Protein AF-A0A016W0L4-F1 (afdb_monomer_lite)

Radius of gyration: 25.99 Å; chains: 1; bounding box: 38×67×62 Å

Organism: NCBI:txid53326

Structure (mmCIF, N/CA/C/O backbone):
data_AF-A0A016W0L4-F1
#
_entry.id   AF-A0A016W0L4-F1
#
loop_
_atom_site.group_PDB
_atom_site.id
_atom_site.type_symbol
_atom_site.label_atom_id
_atom_site.label_alt_id
_atom_site.label_comp_id
_atom_site.label_asym_id
_atom_site.label_entity_id
_atom_site.label_seq_id
_atom_site.pdbx_PDB_ins_code
_atom_site.Cartn_x
_atom_site.Cartn_y
_atom_site.Cartn_z
_atom_site.occupancy
_atom_site.B_iso_or_equiv
_atom_site.auth_seq_id
_atom_site.auth_comp_id
_atom_site.auth_asym_id
_atom_site.auth_atom_id
_atom_site.pdbx_PDB_model_num
ATOM 1 N N . MET A 1 1 ? 10.680 -59.685 -36.514 1.00 45.47 1 MET A N 1
ATOM 2 C CA . MET A 1 1 ? 10.933 -58.686 -37.569 1.00 45.47 1 MET A CA 1
ATOM 3 C C . MET A 1 1 ? 9.589 -57.997 -37.731 1.00 45.47 1 MET A C 1
ATOM 5 O O . MET A 1 1 ? 8.668 -58.672 -38.152 1.00 45.47 1 MET A O 1
ATOM 9 N N . ASP A 1 2 ? 9.282 -56.842 -37.147 1.00 46.22 2 ASP A N 1
ATOM 10 C CA . ASP A 1 2 ? 10.060 -55.642 -36.811 1.00 46.22 2 ASP A CA 1
ATOM 11 C C . ASP A 1 2 ? 9.415 -55.019 -35.553 1.00 46.22 2 ASP A C 1
ATOM 13 O O . ASP A 1 2 ? 8.210 -54.807 -35.508 1.00 46.22 2 ASP A O 1
ATOM 17 N N . PHE A 1 3 ? 10.059 -54.986 -34.386 1.00 51.38 3 PHE A N 1
ATOM 18 C CA . PHE A 1 3 ? 10.953 -53.925 -33.897 1.00 51.38 3 PHE A CA 1
ATOM 19 C C . PHE A 1 3 ? 10.722 -52.536 -34.515 1.00 51.38 3 PHE A C 1
ATOM 21 O O . PHE A 1 3 ? 11.346 -52.205 -35.510 1.00 51.38 3 PHE A O 1
ATOM 28 N N . HIS A 1 4 ? 9.845 -51.733 -33.896 1.00 53.00 4 HIS A N 1
ATOM 29 C CA . HIS A 1 4 ? 9.852 -50.256 -33.794 1.00 53.00 4 HIS A CA 1
ATOM 30 C C . HIS A 1 4 ? 8.444 -49.805 -33.357 1.00 53.00 4 HIS A C 1
ATOM 32 O O . HIS A 1 4 ? 7.454 -50.281 -33.885 1.00 53.00 4 HIS A O 1
ATOM 38 N N . ARG A 1 5 ? 8.210 -48.878 -32.433 1.00 54.91 5 ARG A N 1
ATOM 39 C CA . ARG A 1 5 ? 9.060 -48.001 -31.632 1.00 54.91 5 ARG A CA 1
ATOM 40 C C . ARG A 1 5 ? 8.131 -47.468 -30.537 1.00 54.91 5 ARG A C 1
ATOM 42 O O . ARG A 1 5 ? 7.161 -46.779 -30.835 1.00 54.91 5 ARG A O 1
ATOM 49 N N . SER A 1 6 ? 8.405 -47.828 -29.287 1.00 52.28 6 SER A N 1
ATOM 50 C CA . SER A 1 6 ? 7.741 -47.293 -28.096 1.00 52.28 6 SER A CA 1
ATOM 51 C C . SER A 1 6 ? 7.699 -45.765 -28.148 1.00 52.28 6 SER A C 1
ATOM 53 O O . SER A 1 6 ? 8.745 -45.110 -28.192 1.00 52.28 6 SER A O 1
ATOM 55 N N . GLN A 1 7 ? 6.501 -45.192 -28.118 1.00 57.50 7 GLN A N 1
ATOM 56 C CA . GLN A 1 7 ? 6.312 -43.755 -27.997 1.00 57.50 7 GLN A CA 1
ATOM 57 C C . GLN A 1 7 ? 6.513 -43.370 -26.523 1.00 57.50 7 GLN A C 1
ATOM 59 O O . GLN A 1 7 ? 5.569 -43.143 -25.774 1.00 57.50 7 GLN A O 1
ATOM 64 N N . PHE A 1 8 ? 7.773 -43.356 -26.078 1.00 49.66 8 PHE A N 1
ATOM 65 C CA . PHE A 1 8 ? 8.145 -42.664 -24.852 1.00 49.66 8 PHE A CA 1
ATOM 66 C C . PHE A 1 8 ? 7.831 -41.185 -25.072 1.00 49.66 8 PHE A C 1
ATOM 68 O O . PHE A 1 8 ? 8.449 -40.533 -25.914 1.00 49.66 8 PHE A O 1
ATOM 75 N N . SER A 1 9 ? 6.846 -40.667 -24.338 1.00 49.81 9 SER A N 1
ATOM 76 C CA . SER A 1 9 ? 6.613 -39.234 -24.186 1.00 49.81 9 SER A CA 1
ATOM 77 C C . SER A 1 9 ? 7.854 -38.615 -23.537 1.00 49.81 9 SER A C 1
ATOM 79 O O . SER A 1 9 ? 7.957 -38.476 -22.318 1.00 49.81 9 SER A O 1
ATOM 81 N N . ALA A 1 10 ? 8.848 -38.294 -24.360 1.00 53.25 10 ALA A N 1
ATOM 82 C CA . ALA A 1 10 ? 9.956 -37.455 -23.962 1.00 53.25 10 ALA A CA 1
ATOM 83 C C . ALA A 1 10 ? 9.392 -36.041 -23.814 1.00 53.25 10 ALA A C 1
ATOM 85 O O . ALA A 1 10 ? 9.283 -35.290 -24.782 1.00 53.25 10 ALA A O 1
ATOM 86 N N . LYS A 1 11 ? 8.993 -35.684 -22.588 1.00 63.25 11 LYS A N 1
ATOM 87 C CA . LYS A 1 11 ? 8.848 -34.278 -22.202 1.00 63.25 11 LYS A CA 1
ATOM 88 C C . LYS A 1 11 ? 10.165 -33.596 -22.586 1.00 63.25 11 LYS A C 1
ATOM 90 O O . LYS A 1 11 ? 11.208 -34.077 -22.133 1.00 63.25 11 LYS A O 1
ATOM 95 N N . PRO A 1 12 ? 10.170 -32.533 -23.412 1.00 55.44 12 PRO A N 1
ATOM 96 C CA . PRO A 1 12 ? 11.409 -31.836 -23.692 1.00 55.44 12 PRO A CA 1
ATOM 97 C C . PRO A 1 12 ? 11.951 -31.350 -22.353 1.00 55.44 12 PRO A C 1
ATOM 99 O O . PRO A 1 12 ? 11.269 -30.638 -21.609 1.00 55.44 12 PRO A O 1
ATOM 102 N N . ALA A 1 13 ? 13.157 -31.804 -22.014 1.00 57.34 13 ALA A N 1
ATOM 103 C CA . ALA A 1 13 ? 13.894 -31.266 -20.893 1.00 57.34 13 ALA A CA 1
ATOM 104 C C . ALA A 1 13 ? 13.938 -29.750 -21.097 1.00 57.34 13 ALA A C 1
ATOM 106 O O . ALA A 1 13 ? 14.504 -29.269 -22.080 1.00 57.34 13 ALA A O 1
ATOM 107 N N . ARG A 1 14 ? 13.303 -28.994 -20.193 1.00 60.75 14 ARG A N 1
ATOM 108 C CA . ARG A 1 14 ? 13.487 -27.546 -20.085 1.00 60.75 14 ARG A CA 1
ATOM 109 C C . ARG A 1 14 ? 14.918 -27.288 -19.612 1.00 60.75 14 ARG A C 1
ATOM 111 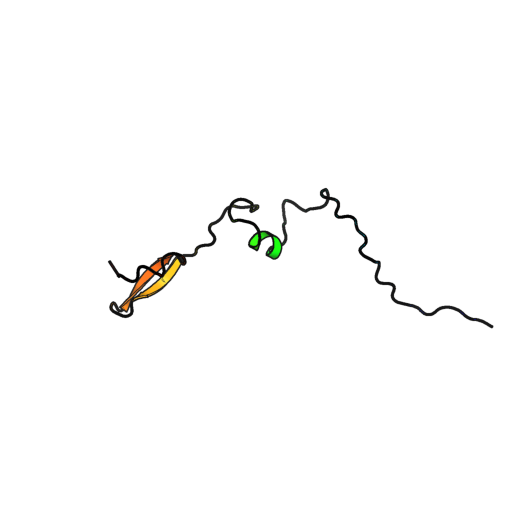O O . ARG A 1 14 ? 15.142 -26.878 -18.484 1.00 60.75 14 ARG A O 1
ATOM 118 N N . LEU A 1 15 ? 15.890 -27.541 -20.482 1.00 60.00 15 LEU A N 1
ATOM 119 C CA . LEU A 1 15 ? 17.251 -27.031 -20.379 1.00 60.00 15 LEU A CA 1
ATOM 120 C C . LEU A 1 15 ? 17.337 -25.729 -21.188 1.00 60.00 15 LEU A C 1
ATOM 122 O O . LEU A 1 15 ? 18.170 -25.544 -22.069 1.00 60.00 15 LEU A O 1
ATOM 126 N N . GLY A 1 16 ? 16.414 -24.813 -20.895 1.00 54.22 16 GLY A N 1
ATOM 127 C CA . GLY A 1 16 ? 16.527 -23.426 -21.306 1.00 54.22 16 GLY A CA 1
ATOM 128 C C . GLY A 1 16 ? 17.378 -22.717 -20.270 1.00 54.22 16 GLY A C 1
ATOM 129 O O . GLY A 1 16 ? 16.903 -22.414 -19.180 1.00 54.22 16 GLY A O 1
ATOM 130 N N . ARG A 1 17 ? 18.645 -22.470 -20.603 1.00 55.88 17 ARG A N 1
ATOM 131 C CA . ARG A 1 17 ? 19.451 -21.416 -19.976 1.00 55.88 17 ARG A CA 1
ATOM 132 C C . ARG A 1 17 ? 18.541 -20.185 -19.820 1.00 55.88 17 ARG A C 1
ATOM 134 O O . ARG A 1 17 ? 17.981 -19.758 -20.828 1.00 55.88 17 ARG A O 1
ATOM 141 N N . ILE A 1 18 ? 18.337 -19.664 -18.604 1.00 61.66 18 ILE A N 1
ATOM 142 C CA . ILE A 1 18 ? 17.513 -18.462 -18.393 1.00 61.66 18 ILE A CA 1
ATOM 143 C C . ILE A 1 18 ? 18.183 -17.331 -19.173 1.00 61.66 18 ILE A C 1
ATOM 145 O O . ILE A 1 18 ? 19.205 -16.793 -18.755 1.00 61.66 18 ILE A O 1
ATOM 149 N N . MET A 1 19 ? 17.659 -17.027 -20.355 1.00 57.44 19 MET A N 1
ATOM 150 C CA . MET A 1 19 ? 18.031 -15.834 -21.092 1.00 57.44 19 MET A CA 1
ATOM 151 C C . MET A 1 19 ? 17.439 -14.658 -20.313 1.00 57.44 19 MET A C 1
ATOM 153 O O . MET A 1 19 ? 16.213 -14.577 -20.224 1.00 57.44 19 MET A O 1
ATOM 157 N N . PRO A 1 20 ? 18.246 -13.731 -19.765 1.00 58.06 20 PRO A N 1
ATOM 158 C CA . PRO A 1 20 ? 17.705 -12.537 -19.112 1.00 58.06 20 PRO A CA 1
ATOM 159 C C . PRO A 1 20 ? 16.905 -11.657 -20.090 1.00 58.06 20 PRO A C 1
ATOM 161 O O . PRO A 1 20 ? 16.187 -10.760 -19.668 1.00 58.06 20 PRO A O 1
ATOM 164 N N . LEU A 1 21 ? 17.018 -11.928 -21.395 1.00 59.69 21 LEU A N 1
ATOM 165 C CA . LEU A 1 21 ? 16.393 -11.183 -22.483 1.00 59.69 21 LEU A CA 1
ATOM 166 C C . LEU A 1 21 ? 14.893 -11.459 -22.688 1.00 59.69 21 LEU A C 1
ATOM 168 O O . LEU A 1 21 ? 14.259 -10.706 -23.416 1.00 59.69 21 LEU A O 1
ATOM 172 N N . ALA A 1 22 ? 14.335 -12.526 -22.107 1.00 61.78 22 ALA A N 1
ATOM 173 C CA . ALA A 1 22 ? 12.944 -12.938 -22.345 1.00 61.78 22 ALA A CA 1
ATOM 174 C C . ALA A 1 22 ? 12.051 -12.810 -21.098 1.00 61.78 22 ALA A C 1
ATOM 176 O O . ALA A 1 22 ? 11.079 -13.547 -20.951 1.00 61.78 22 ALA A O 1
ATOM 177 N N . ILE A 1 23 ? 12.393 -11.909 -20.173 1.00 67.81 23 ILE A N 1
ATOM 178 C CA . ILE A 1 23 ? 11.486 -11.524 -19.088 1.00 67.81 23 ILE A CA 1
ATOM 179 C C . ILE A 1 23 ? 10.568 -10.442 -19.657 1.00 67.81 23 ILE A C 1
ATOM 181 O O . ILE A 1 23 ? 11.048 -9.366 -20.011 1.00 67.81 23 ILE A O 1
ATOM 185 N N . ASP A 1 24 ? 9.269 -10.729 -19.768 1.00 73.75 24 ASP A N 1
ATOM 186 C CA . ASP A 1 24 ? 8.276 -9.703 -20.093 1.00 73.75 24 ASP A CA 1
ATOM 187 C C . ASP A 1 24 ? 8.238 -8.690 -18.941 1.00 73.75 24 ASP A C 1
ATOM 189 O O . ASP A 1 24 ? 7.757 -8.972 -17.843 1.00 73.75 24 ASP A O 1
ATOM 193 N N . LEU A 1 25 ? 8.841 -7.524 -19.176 1.00 76.75 25 LEU A N 1
ATOM 194 C CA . LEU A 1 25 ? 8.961 -6.458 -18.185 1.00 76.75 25 LEU A CA 1
ATOM 195 C C . LEU A 1 25 ? 7.641 -5.713 -17.974 1.00 76.75 25 LEU A C 1
ATOM 197 O O . LEU A 1 25 ? 7.500 -5.034 -16.958 1.00 76.75 25 LEU A O 1
ATOM 201 N N . LEU A 1 26 ? 6.708 -5.805 -18.926 1.00 83.19 26 LEU A N 1
ATOM 202 C CA . LEU A 1 26 ? 5.463 -5.045 -18.904 1.00 83.19 26 LEU A CA 1
ATOM 203 C C . LEU A 1 26 ? 4.302 -5.855 -18.315 1.00 83.19 26 LEU A C 1
ATOM 205 O O . LEU A 1 26 ? 3.425 -5.271 -17.682 1.00 83.19 26 LEU A O 1
ATOM 209 N N . HIS A 1 27 ? 4.326 -7.185 -18.452 1.00 84.50 27 HIS A N 1
ATOM 210 C CA . HIS A 1 27 ? 3.316 -8.083 -17.876 1.00 84.50 27 HIS A CA 1
ATOM 211 C C . HIS A 1 27 ? 3.961 -9.167 -16.998 1.00 84.50 27 HIS A C 1
ATOM 213 O O . HIS A 1 27 ? 3.953 -10.350 -17.350 1.00 84.50 27 HIS A O 1
ATOM 219 N N . PRO A 1 28 ? 4.542 -8.786 -15.845 1.00 84.69 28 PRO A N 1
ATOM 220 C CA . PRO A 1 28 ? 5.089 -9.758 -14.912 1.00 84.69 28 PRO A CA 1
ATOM 221 C C . PRO A 1 28 ? 3.979 -10.644 -14.333 1.00 84.69 28 PRO A C 1
ATOM 223 O O . PRO A 1 28 ? 2.841 -10.213 -14.139 1.00 84.69 28 PRO A O 1
ATOM 226 N N . ASP A 1 29 ? 4.332 -11.885 -14.004 1.00 89.00 29 ASP A N 1
ATOM 227 C CA . ASP A 1 29 ? 3.422 -12.802 -13.325 1.00 89.00 29 ASP A CA 1
ATOM 228 C C . ASP A 1 29 ? 3.084 -12.287 -11.906 1.00 89.00 29 ASP A C 1
ATOM 230 O O . ASP A 1 29 ? 3.990 -11.870 -11.167 1.00 89.00 29 ASP A O 1
ATOM 234 N N . PRO A 1 30 ? 1.808 -12.318 -11.480 1.00 88.38 30 PRO A N 1
ATOM 235 C CA . PRO A 1 30 ? 1.384 -11.764 -10.197 1.00 88.38 30 PRO A CA 1
ATOM 236 C C . PRO A 1 30 ? 2.038 -12.424 -8.975 1.00 88.38 30 PRO A C 1
ATOM 238 O O . PRO A 1 30 ? 2.196 -11.757 -7.949 1.00 88.38 30 PRO A O 1
ATOM 241 N N . GLU A 1 31 ? 2.427 -13.700 -9.034 1.00 89.75 31 GLU A N 1
ATOM 242 C CA . GLU A 1 31 ? 3.127 -14.355 -7.924 1.00 89.75 31 GLU A CA 1
ATOM 243 C C . GLU A 1 31 ? 4.542 -13.799 -7.778 1.00 89.75 31 GLU A C 1
ATOM 245 O O . GLU A 1 31 ? 4.969 -13.455 -6.670 1.00 89.75 31 GLU A O 1
ATOM 250 N N . THR A 1 32 ? 5.243 -13.630 -8.902 1.00 87.94 32 THR A N 1
ATOM 251 C CA . THR A 1 32 ? 6.589 -13.040 -8.911 1.00 87.94 32 THR A CA 1
ATOM 252 C C . THR A 1 32 ? 6.575 -11.593 -8.416 1.00 87.94 32 THR A C 1
ATOM 254 O O . THR A 1 32 ? 7.447 -11.187 -7.648 1.00 87.94 32 THR A O 1
ATOM 257 N N . GLU A 1 33 ? 5.542 -10.826 -8.764 1.00 90.50 33 GLU A N 1
ATOM 258 C CA . GLU A 1 33 ? 5.386 -9.427 -8.368 1.00 90.50 33 GLU A CA 1
ATOM 259 C C . GLU A 1 33 ? 5.101 -9.252 -6.865 1.00 90.50 33 GLU A C 1
ATOM 261 O O . GLU A 1 33 ? 5.632 -8.346 -6.211 1.00 90.50 33 GLU A O 1
ATOM 266 N N . ARG A 1 34 ? 4.315 -10.164 -6.276 1.00 89.56 34 ARG A N 1
ATOM 267 C CA . ARG A 1 34 ? 4.038 -10.181 -4.829 1.00 89.56 34 ARG A CA 1
ATOM 268 C C . ARG A 1 34 ? 5.288 -10.471 -4.003 1.00 89.56 34 ARG A C 1
ATOM 270 O O . ARG A 1 34 ? 5.460 -9.859 -2.949 1.00 89.56 34 ARG A O 1
ATOM 277 N N . GLN A 1 35 ? 6.159 -11.358 -4.489 1.00 91.88 35 GLN A N 1
ATOM 278 C CA . GLN A 1 35 ? 7.421 -11.710 -3.828 1.00 91.88 35 GLN A CA 1
ATOM 279 C C . GLN A 1 35 ? 8.458 -10.578 -3.881 1.00 91.88 35 GLN A C 1
ATOM 281 O O . GLN A 1 35 ? 9.333 -10.492 -3.015 1.00 91.88 35 GLN A O 1
ATOM 286 N N . ARG A 1 36 ? 8.374 -9.681 -4.872 1.00 90.75 36 ARG A N 1
ATOM 287 C CA . ARG A 1 36 ? 9.274 -8.525 -4.974 1.00 90.75 36 ARG A CA 1
ATOM 288 C C . ARG A 1 36 ? 9.034 -7.540 -3.834 1.00 90.75 36 ARG A C 1
ATOM 290 O O . ARG A 1 36 ? 7.910 -7.304 -3.385 1.00 90.75 36 ARG A O 1
ATOM 297 N N . HIS A 1 37 ? 10.121 -6.899 -3.401 1.00 95.00 37 HIS A N 1
ATOM 298 C CA . HIS A 1 37 ? 10.045 -5.773 -2.475 1.00 95.00 37 HIS A CA 1
ATOM 299 C C . HIS A 1 37 ? 9.140 -4.676 -3.053 1.00 95.00 37 HIS A C 1
ATOM 301 O O . HIS A 1 37 ? 9.241 -4.361 -4.237 1.00 95.00 37 HIS A O 1
ATOM 307 N N . LYS A 1 38 ? 8.333 -4.037 -2.197 1.00 93.12 38 LYS A N 1
ATOM 308 C CA . LYS A 1 38 ? 7.339 -3.013 -2.569 1.00 93.12 38 LYS A CA 1
ATOM 309 C C . LYS A 1 38 ? 7.876 -1.843 -3.401 1.00 93.12 38 LYS A C 1
ATOM 311 O O . LYS A 1 38 ? 7.079 -1.183 -4.048 1.00 93.12 38 LYS A O 1
ATOM 316 N N . LEU A 1 39 ? 9.196 -1.590 -3.352 1.00 94.69 39 LEU A N 1
ATOM 317 C CA . LEU A 1 39 ? 9.876 -0.556 -4.145 1.00 94.69 39 LEU A CA 1
ATOM 318 C C . LEU A 1 39 ? 10.498 -1.044 -5.475 1.00 94.69 39 LEU A C 1
ATOM 320 O O . LEU A 1 39 ? 11.137 -0.263 -6.175 1.00 94.69 39 LEU A O 1
ATOM 324 N N . LYS A 1 40 ? 10.415 -2.333 -5.800 1.00 92.50 40 LYS A N 1
ATOM 325 C CA . LYS A 1 40 ? 10.988 -2.918 -7.029 1.00 92.50 40 LYS A CA 1
ATOM 326 C C . LYS A 1 40 ? 9.916 -3.521 -7.934 1.00 92.50 40 LYS A C 1
ATOM 328 O O . LYS A 1 40 ? 10.255 -4.304 -8.826 1.00 92.50 40 LYS A O 1
ATOM 333 N N . ARG A 1 41 ? 8.656 -3.224 -7.639 1.00 92.12 41 ARG A N 1
ATOM 334 C CA . ARG A 1 41 ? 7.489 -3.637 -8.409 1.00 92.12 41 ARG A CA 1
ATOM 335 C C . ARG A 1 41 ? 7.373 -2.777 -9.668 1.00 92.12 41 ARG A C 1
ATOM 337 O O . ARG A 1 41 ? 7.919 -1.676 -9.705 1.00 92.12 41 ARG A O 1
ATOM 344 N N . LEU A 1 42 ? 6.692 -3.283 -10.692 1.00 91.44 42 LEU A N 1
ATOM 345 C CA . LEU A 1 42 ? 6.328 -2.540 -11.897 1.00 91.44 42 LEU A CA 1
ATOM 346 C C . LEU A 1 42 ? 5.58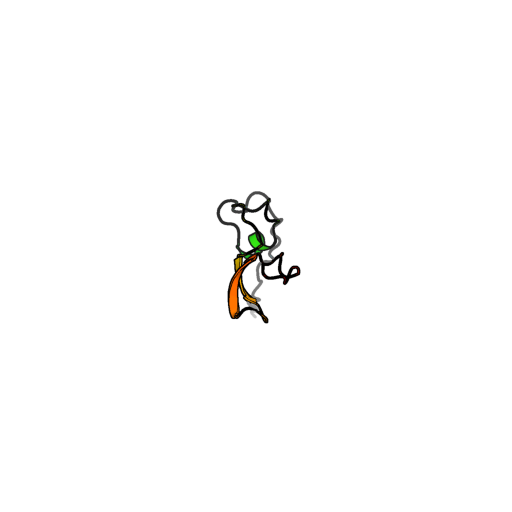5 -1.253 -11.521 1.00 91.44 42 LEU A C 1
ATOM 348 O O . LEU A 1 42 ? 5.887 -0.184 -12.043 1.00 91.44 42 LEU A O 1
ATOM 352 N N . VAL A 1 43 ? 4.662 -1.356 -10.560 1.00 92.44 43 VAL A N 1
ATOM 353 C CA . VAL A 1 43 ? 3.988 -0.213 -9.941 1.00 92.44 43 VAL A CA 1
ATOM 354 C C . VAL A 1 43 ? 4.169 -0.281 -8.433 1.00 92.44 43 VAL A C 1
ATOM 356 O O . VAL A 1 43 ? 3.901 -1.294 -7.790 1.00 92.44 43 VAL A O 1
ATOM 359 N N . GLN A 1 44 ? 4.621 0.827 -7.858 1.00 93.31 44 GLN A N 1
ATOM 360 C CA . GLN A 1 44 ? 4.887 0.927 -6.430 1.00 93.31 44 GLN A CA 1
ATOM 361 C C . GLN A 1 44 ? 3.576 1.055 -5.665 1.00 93.31 44 GLN A C 1
ATOM 363 O O . GLN A 1 44 ? 2.788 1.964 -5.916 1.00 93.31 44 GLN A O 1
ATOM 368 N N . HIS A 1 45 ? 3.373 0.187 -4.682 1.00 92.12 45 HIS A N 1
ATOM 369 C CA . HIS A 1 45 ? 2.254 0.291 -3.757 1.00 92.12 45 HIS A CA 1
ATOM 370 C C . HIS A 1 45 ? 2.646 -0.280 -2.389 1.00 92.12 45 HIS A C 1
ATOM 372 O O . HIS A 1 45 ? 3.517 -1.156 -2.306 1.00 92.12 45 HIS A O 1
ATOM 378 N N . PRO A 1 46 ? 2.040 0.209 -1.296 1.00 93.69 46 PRO A N 1
ATOM 379 C CA . PRO A 1 46 ? 2.292 -0.336 0.029 1.00 93.69 46 PRO A CA 1
ATOM 380 C C . PRO A 1 46 ? 1.821 -1.797 0.132 1.00 93.69 46 PRO A C 1
ATOM 382 O O . PRO A 1 46 ? 0.966 -2.256 -0.627 1.00 93.69 46 PRO A O 1
ATOM 385 N N . ASN A 1 47 ? 2.408 -2.532 1.080 1.00 91.94 47 ASN A N 1
ATOM 386 C CA . ASN A 1 47 ? 1.938 -3.869 1.469 1.00 91.94 47 ASN A CA 1
ATOM 387 C C . ASN A 1 47 ? 0.851 -3.802 2.547 1.00 91.94 47 ASN A C 1
ATOM 389 O O . ASN A 1 47 ? 0.137 -4.778 2.756 1.00 91.94 47 ASN A O 1
ATOM 393 N N . SER A 1 48 ? 0.767 -2.671 3.244 1.00 92.38 48 SER A N 1
ATOM 394 C CA . SER A 1 48 ? -0.235 -2.433 4.261 1.00 92.38 48 SER A CA 1
ATOM 395 C C . SER A 1 48 ? -1.555 -2.015 3.632 1.00 92.38 48 SER A C 1
ATOM 397 O O . SER A 1 48 ? -1.600 -1.414 2.556 1.00 92.38 48 SER A O 1
ATOM 399 N N . TYR A 1 49 ? -2.635 -2.350 4.321 1.00 91.44 49 TYR A N 1
ATOM 400 C CA . TYR A 1 49 ? -3.997 -2.092 3.881 1.00 91.44 49 TYR A CA 1
ATOM 401 C C . TYR A 1 49 ? -4.796 -1.469 5.020 1.00 91.44 49 TY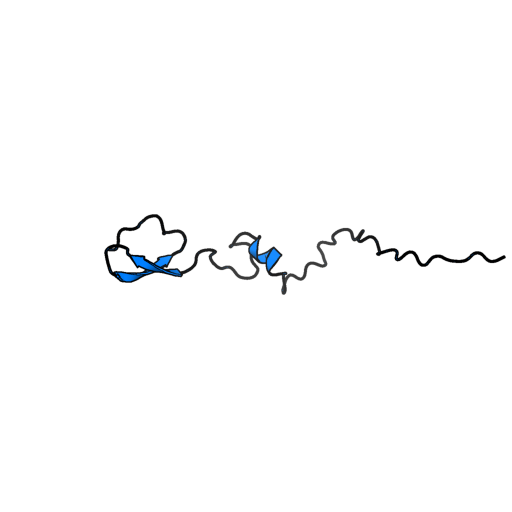R A C 1
ATOM 403 O O . TYR A 1 49 ? -4.477 -1.657 6.195 1.00 91.44 49 TYR A O 1
ATOM 411 N N . PHE A 1 50 ? -5.813 -0.692 4.663 1.00 90.75 50 PHE A N 1
ATOM 412 C CA . PHE A 1 50 ? -6.759 -0.148 5.627 1.00 90.75 50 PHE A CA 1
ATOM 413 C C . PHE A 1 50 ? -7.825 -1.207 5.921 1.00 90.75 50 PHE A C 1
ATOM 415 O O . PHE A 1 50 ? -8.377 -1.803 4.998 1.00 90.75 50 PHE A O 1
ATOM 422 N N . MET A 1 51 ? -8.097 -1.443 7.200 1.00 89.81 51 MET A N 1
ATOM 423 C CA . MET A 1 51 ? -9.130 -2.343 7.696 1.00 89.81 51 MET A CA 1
ATOM 424 C C . MET A 1 51 ? -10.066 -1.618 8.647 1.00 89.81 51 MET A C 1
ATOM 426 O O .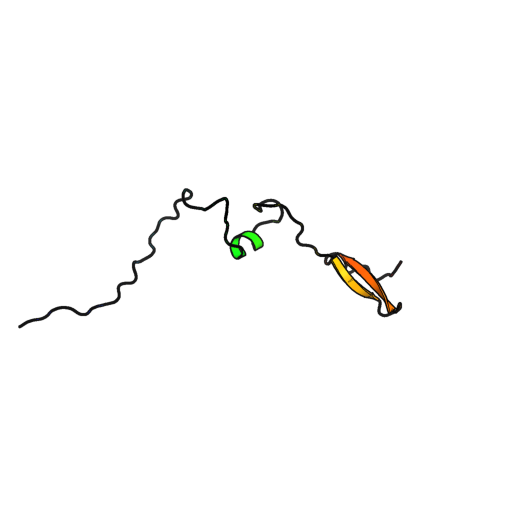 MET A 1 51 ? -9.627 -0.839 9.491 1.00 89.81 51 MET A O 1
ATOM 430 N N . ASP A 1 52 ? -11.342 -1.966 8.564 1.00 89.19 52 ASP A N 1
ATOM 431 C CA . ASP A 1 52 ? -12.344 -1.572 9.539 1.00 89.19 52 ASP A CA 1
ATOM 432 C C . ASP A 1 52 ? -12.259 -2.485 10.761 1.00 89.19 52 ASP A C 1
ATOM 434 O O . ASP A 1 52 ? -12.689 -3.641 10.737 1.00 89.19 52 ASP A O 1
ATOM 438 N N . VAL A 1 53 ? -11.691 -1.968 11.847 1.00 84.44 53 VAL A N 1
ATOM 439 C CA . VAL A 1 53 ? -11.565 -2.706 13.105 1.00 84.44 53 VAL A CA 1
ATOM 440 C C . VAL A 1 53 ? -12.589 -2.189 14.102 1.00 84.44 53 VAL A C 1
ATOM 442 O O . VAL A 1 53 ? -12.786 -0.985 14.279 1.00 84.44 53 VAL A O 1
ATOM 445 N N . LYS A 1 54 ? -13.252 -3.128 14.778 1.00 83.81 54 LYS A N 1
ATOM 446 C CA . LYS A 1 54 ? -14.140 -2.834 15.901 1.00 83.81 54 LYS A CA 1
ATOM 447 C C . LYS A 1 54 ? -13.331 -2.813 17.189 1.00 83.81 54 LYS A C 1
ATOM 449 O O . LYS A 1 54 ? -12.678 -3.793 17.535 1.00 83.81 54 LYS A O 1
ATOM 454 N N . CYS A 1 55 ? -13.418 -1.707 17.918 1.00 83.94 55 CYS A N 1
ATOM 455 C CA . CYS A 1 55 ? -12.869 -1.606 19.264 1.00 83.94 55 CYS A CA 1
ATOM 456 C C . CYS A 1 55 ? -13.684 -2.463 20.251 1.00 83.94 55 CYS A C 1
ATOM 458 O O . CYS A 1 55 ? -14.896 -2.237 20.352 1.00 83.94 55 CYS A O 1
ATOM 460 N N . PRO A 1 56 ? -13.061 -3.355 21.047 1.00 79.12 56 PRO A N 1
ATOM 461 C CA . PRO A 1 56 ? -13.778 -4.176 22.028 1.00 79.12 56 PRO A CA 1
ATOM 462 C C . PRO A 1 56 ? -14.436 -3.364 23.160 1.00 79.12 56 PRO A C 1
ATOM 464 O O . PRO A 1 56 ? -15.324 -3.880 23.826 1.00 79.12 56 PRO A O 1
ATOM 467 N N . GLY A 1 57 ? -14.044 -2.100 23.365 1.00 79.56 57 GLY A N 1
ATOM 468 C CA . GLY A 1 57 ? -14.628 -1.205 24.374 1.00 79.56 57 GLY A CA 1
ATOM 469 C C . GLY A 1 57 ? -15.541 -0.099 23.834 1.00 79.56 57 GLY A C 1
ATOM 470 O O . GLY A 1 57 ? -16.189 0.580 24.621 1.00 79.56 57 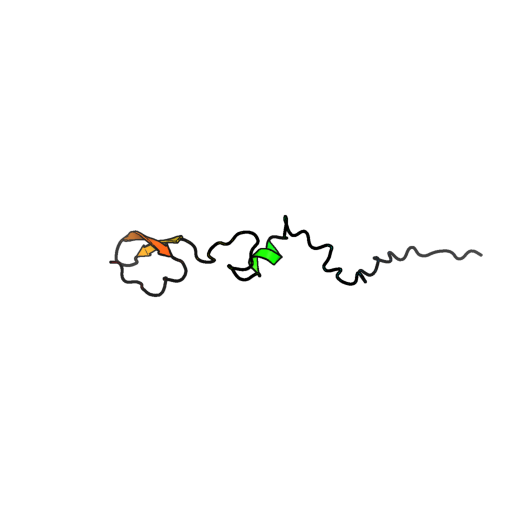GLY A O 1
ATOM 471 N N . CYS A 1 58 ? -15.595 0.113 22.514 1.00 78.94 58 CYS A N 1
ATOM 472 C CA . CYS A 1 58 ? -16.134 1.358 21.960 1.00 78.94 58 CYS A CA 1
ATOM 473 C C . CYS A 1 58 ? -17.314 1.179 20.995 1.00 78.94 58 CYS A C 1
ATOM 475 O O . CYS A 1 58 ? -17.965 2.171 20.688 1.00 78.94 58 CYS A O 1
ATOM 477 N N . PHE A 1 59 ? -17.571 -0.027 20.466 1.00 79.81 59 PHE A N 1
ATOM 478 C CA . PHE A 1 59 ? -18.559 -0.350 19.406 1.00 79.81 59 PHE A CA 1
ATOM 479 C C . PHE A 1 59 ? -18.494 0.481 18.105 1.00 79.81 59 PHE A C 1
ATOM 481 O O . PHE A 1 59 ? -19.099 0.101 17.105 1.00 79.81 59 PHE A O 1
ATOM 488 N N . LYS A 1 60 ? -17.728 1.574 18.078 1.00 82.94 60 LYS A N 1
ATOM 489 C CA . LYS A 1 60 ? -17.390 2.348 16.890 1.00 82.94 60 LYS A CA 1
ATOM 490 C C . LYS A 1 60 ? -16.448 1.534 16.006 1.00 82.94 60 LYS A C 1
ATOM 492 O O . LYS A 1 60 ? -15.518 0.884 16.493 1.00 82.94 60 LYS A O 1
ATOM 497 N N . VAL A 1 61 ? -16.713 1.588 14.707 1.00 84.00 61 VAL A N 1
ATOM 498 C CA . VAL A 1 61 ? -15.826 1.071 13.665 1.00 84.00 61 VAL A CA 1
ATOM 499 C C . VAL A 1 61 ? -14.825 2.170 13.324 1.00 84.00 61 VAL A C 1
ATOM 501 O O . VAL A 1 61 ? -15.228 3.312 13.105 1.00 84.00 61 VAL A O 1
ATOM 504 N N . GLY A 1 62 ? -13.535 1.839 13.320 1.00 83.62 62 GLY A N 1
ATOM 505 C CA . GLY A 1 62 ? -12.463 2.75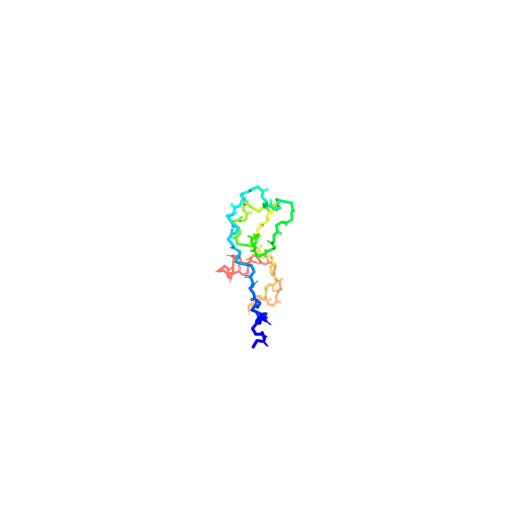3 12.932 1.00 83.62 62 GLY A CA 1
ATOM 506 C C . GLY A 1 62 ? -11.608 2.169 11.812 1.00 83.62 62 GLY A C 1
ATOM 507 O O . GLY A 1 62 ? -11.376 0.961 11.776 1.00 83.62 62 GLY A O 1
ATOM 508 N N . HIS A 1 63 ? -11.108 3.037 10.931 1.00 85.75 63 HIS A N 1
ATOM 509 C CA . HIS A 1 63 ? -10.158 2.666 9.885 1.00 85.75 63 HIS A CA 1
ATOM 510 C C . HIS A 1 63 ? -8.749 2.550 10.482 1.00 85.75 63 HIS A C 1
ATOM 512 O O . HIS A 1 63 ? -8.205 3.528 10.994 1.00 85.75 63 HIS A O 1
ATOM 518 N N . GLN A 1 64 ? -8.141 1.368 10.403 1.00 85.75 64 GLN A N 1
ATOM 519 C CA . GLN A 1 64 ? -6.800 1.088 10.917 1.00 85.75 64 GLN A CA 1
ATOM 520 C C . GLN A 1 64 ? -5.897 0.534 9.814 1.00 85.75 64 GLN A C 1
ATOM 522 O O . GLN A 1 64 ? -6.333 -0.256 8.983 1.00 85.75 64 GLN A O 1
ATOM 527 N N . VAL A 1 65 ? -4.622 0.923 9.801 1.00 89.38 65 VAL A N 1
ATOM 528 C CA . VAL A 1 65 ? -3.624 0.332 8.894 1.00 89.38 65 VAL A CA 1
ATOM 529 C C . VAL A 1 65 ? -3.164 -1.007 9.474 1.00 89.38 65 VAL A C 1
ATOM 531 O O . VAL A 1 65 ? -2.868 -1.081 10.664 1.00 89.38 65 VAL A O 1
ATOM 534 N N . SER A 1 66 ? -3.073 -2.052 8.647 1.00 88.38 66 SER A N 1
ATOM 535 C CA . SER A 1 66 ? -2.732 -3.430 9.049 1.00 88.38 66 SER A CA 1
ATOM 536 C C . SER A 1 66 ? -1.500 -3.560 9.949 1.00 88.38 66 SER A C 1
ATOM 538 O O . SER A 1 66 ? -1.465 -4.409 10.832 1.00 88.38 66 SER A O 1
ATOM 540 N N . ASP A 1 67 ? -0.498 -2.706 9.757 1.00 85.31 67 ASP A N 1
ATOM 541 C CA . ASP A 1 67 ? 0.767 -2.776 10.497 1.00 85.31 67 ASP A CA 1
ATOM 542 C C . ASP A 1 67 ? 0.686 -2.067 11.870 1.00 85.31 67 ASP A C 1
ATOM 544 O O . ASP A 1 67 ? 1.608 -2.162 12.677 1.00 85.31 67 ASP A O 1
ATOM 548 N N . LEU A 1 68 ? -0.426 -1.375 12.164 1.00 82.19 68 LEU A N 1
ATOM 549 C CA . LEU A 1 68 ? -0.661 -0.592 13.388 1.00 82.19 68 LEU A CA 1
ATOM 550 C C . LEU A 1 68 ? -1.527 -1.317 14.438 1.00 82.19 68 LEU A C 1
ATOM 552 O O . LEU A 1 68 ? -1.893 -0.716 15.445 1.00 82.19 68 LEU A O 1
ATOM 556 N N . MET A 1 69 ? -1.824 -2.610 14.259 1.00 65.56 69 MET A N 1
ATOM 557 C CA . MET A 1 69 ? -2.714 -3.389 15.147 1.00 65.56 69 MET A CA 1
ATOM 558 C C . MET A 1 69 ? -2.267 -3.447 16.628 1.00 65.56 69 MET A C 1
ATOM 560 O O . MET A 1 69 ? -3.046 -3.852 17.485 1.00 65.56 69 MET A O 1
ATOM 564 N N . HIS A 1 70 ? -1.034 -3.046 16.955 1.00 65.38 70 HIS A N 1
ATOM 565 C CA . HIS A 1 70 ? -0.486 -3.096 18.317 1.00 65.38 70 HIS A CA 1
ATOM 566 C C . HIS A 1 70 ? -0.864 -1.895 19.200 1.00 65.38 70 HIS A C 1
ATOM 568 O O . HIS A 1 70 ? -0.691 -1.964 20.415 1.00 65.38 70 HIS A O 1
ATOM 574 N N . SER A 1 71 ? -1.378 -0.796 18.638 1.00 60.03 71 SER A N 1
ATOM 575 C CA . SER A 1 71 ? -1.786 0.382 19.417 1.00 60.03 71 SER A CA 1
ATOM 576 C C . SER A 1 71 ? -3.304 0.419 19.585 1.00 60.03 71 SER A C 1
ATOM 578 O O . SER A 1 71 ? -3.991 1.285 19.048 1.00 60.03 71 SER A O 1
ATOM 580 N N . SER A 1 72 ? -3.854 -0.551 20.312 1.00 64.94 72 SER A N 1
ATOM 581 C CA . SER A 1 72 ? -5.287 -0.662 20.597 1.00 64.94 72 SER A CA 1
ATOM 582 C C . SER A 1 72 ? -5.750 0.314 21.687 1.00 64.94 72 SER A C 1
ATOM 584 O O . SER A 1 72 ? -6.359 -0.098 22.670 1.00 64.94 72 SER A O 1
ATOM 586 N N . ASN A 1 73 ? -5.478 1.606 21.519 1.00 62.50 73 ASN A N 1
ATOM 587 C CA . ASN A 1 73 ? -6.161 2.658 22.264 1.00 62.50 73 ASN A CA 1
ATOM 588 C C . ASN A 1 73 ? -6.964 3.464 21.250 1.00 62.50 73 ASN A C 1
ATOM 590 O O . ASN A 1 73 ? -6.397 4.131 20.388 1.00 62.50 73 ASN A O 1
ATOM 594 N N . CYS A 1 74 ? -8.288 3.350 21.321 1.00 60.91 74 CYS A N 1
ATOM 595 C CA . CYS A 1 74 ? -9.163 4.230 20.560 1.00 60.91 74 CYS A CA 1
ATOM 596 C C . CYS A 1 74 ? -9.014 5.643 21.114 1.00 60.91 74 CYS A C 1
ATOM 598 O O . CYS A 1 74 ? -9.430 5.894 22.243 1.00 60.91 74 CYS A O 1
ATOM 600 N N . MET A 1 75 ? -8.361 6.512 20.342 1.00 59.03 75 MET A N 1
ATOM 601 C CA . MET A 1 75 ? -8.498 7.964 20.478 1.00 59.03 75 MET A CA 1
ATOM 602 C C . MET A 1 75 ? -9.927 8.378 20.123 1.00 59.03 75 MET A C 1
ATOM 604 O O . MET A 1 75 ? -10.492 7.782 19.174 1.00 59.03 75 MET A O 1
#

InterPro domains:
  IPR000592 Small ribosomal subunit protein eS27 [PTHR11594] (19-63)
  IPR023407 Small ribosomal subunit protein eS27, zinc-binding domain superfamily [G3DSA:2.20.25.100] (19-75)

Foldseek 3Di:
DDDDDDPDPPPPPPPPPPDVVPQPLPDHDPVVQVPDDQVPHSDHDDPWDWDFDQQPPPRDTDTDIPVRVVPNDDD

pLDDT: mean 75.45, std 15.59, range [45.47, 95.0]

Sequence (75 aa):
MDFHRSQFSAKPARLGRIMPLAIDLLHPDPETERQRHKLKRLVQHPNSYFMDVKCPGCFKVGHQVSDLMHSSNCM

Secondary structure (DSSP, 8-state):
-------------------GGG--SSS--HHHHHHS-TTSSSS---S--EEEEE-TTT--EEEEEGGGTT-----